Protein AF-A0A968USJ9-F1 (afdb_monomer_lite)

Structure (mmCIF, N/CA/C/O backbone):
data_AF-A0A968USJ9-F1
#
_entry.id   AF-A0A968USJ9-F1
#
loop_
_atom_site.group_PDB
_atom_site.id
_atom_site.type_symbol
_atom_site.label_atom_id
_atom_site.label_alt_id
_atom_site.label_comp_id
_atom_site.label_asym_id
_atom_site.label_entity_id
_atom_site.label_seq_id
_atom_site.pdbx_PDB_ins_code
_atom_site.Cartn_x
_atom_site.Cartn_y
_atom_site.Cartn_z
_atom_site.occupancy
_atom_site.B_iso_or_equiv
_atom_site.auth_seq_id
_atom_site.auth_comp_id
_atom_site.auth_asym_id
_atom_site.auth_atom_id
_atom_site.pdbx_PDB_model_num
ATOM 1 N N . MET A 1 1 ? -4.074 -6.591 27.592 1.00 76.00 1 MET A N 1
ATOM 2 C CA . MET A 1 1 ? -3.855 -5.345 26.827 1.00 76.00 1 MET A CA 1
ATOM 3 C C . MET A 1 1 ? -5.029 -5.164 25.890 1.00 76.00 1 MET A C 1
ATOM 5 O O . MET A 1 1 ? -5.518 -6.162 25.374 1.00 76.00 1 MET A O 1
ATOM 9 N N . GLU A 1 2 ? -5.505 -3.936 25.722 1.00 90.81 2 GLU A N 1
ATOM 10 C CA . GLU A 1 2 ? -6.519 -3.633 24.711 1.00 90.81 2 GLU A CA 1
ATOM 11 C C . GLU A 1 2 ? -5.919 -3.808 23.305 1.00 90.81 2 GLU A C 1
ATOM 13 O O . GLU A 1 2 ? -4.733 -3.535 23.104 1.00 90.81 2 GLU A O 1
ATOM 18 N N . LYS A 1 3 ? -6.712 -4.312 22.350 1.00 96.62 3 LYS A N 1
ATOM 19 C CA . LYS A 1 3 ? -6.278 -4.470 20.955 1.00 96.62 3 LYS A CA 1
ATOM 20 C C . LYS A 1 3 ? -6.063 -3.102 20.308 1.00 96.62 3 LYS A C 1
ATOM 22 O O . LYS A 1 3 ? -6.884 -2.206 20.495 1.00 96.62 3 LYS A O 1
ATOM 27 N N . THR A 1 4 ? -5.025 -2.965 19.485 1.00 98.25 4 THR A N 1
ATOM 28 C CA . THR A 1 4 ? -4.884 -1.793 18.606 1.00 98.25 4 THR A CA 1
ATOM 29 C C . THR A 1 4 ? -5.975 -1.787 17.534 1.00 98.25 4 THR A C 1
ATOM 31 O O . THR A 1 4 ? -6.552 -2.826 17.207 1.00 98.25 4 THR A O 1
ATOM 34 N N . GLU A 1 5 ? -6.227 -0.634 16.914 1.00 98.69 5 GLU A N 1
ATOM 35 C CA . GLU A 1 5 ? -7.203 -0.531 15.819 1.00 98.69 5 GLU A CA 1
ATOM 36 C C . GLU A 1 5 ? -6.822 -1.409 14.617 1.00 98.69 5 GLU A C 1
ATOM 38 O O . GLU A 1 5 ? -7.691 -1.980 13.959 1.00 98.69 5 GLU A O 1
ATOM 43 N N . LYS A 1 6 ? -5.520 -1.618 14.376 1.00 98.25 6 LYS A N 1
ATOM 44 C CA . LYS A 1 6 ? -5.034 -2.574 13.375 1.00 98.25 6 LYS A CA 1
ATOM 45 C C . LYS A 1 6 ? -5.327 -4.022 13.753 1.00 98.25 6 LYS A C 1
ATOM 47 O O . LYS A 1 6 ? -5.731 -4.800 12.896 1.00 98.25 6 LYS A O 1
ATOM 52 N N . GLN A 1 7 ? -5.168 -4.392 15.022 1.00 98.50 7 GLN A N 1
ATOM 53 C CA . GLN A 1 7 ? -5.525 -5.733 15.491 1.00 98.50 7 GLN A CA 1
ATOM 54 C C . GLN A 1 7 ? -7.037 -5.983 15.400 1.00 98.50 7 GLN A C 1
ATOM 56 O O . GLN A 1 7 ? -7.432 -7.074 14.996 1.00 98.50 7 GLN A O 1
ATOM 61 N N . LYS A 1 8 ? -7.876 -4.983 15.709 1.00 98.56 8 LYS A N 1
ATOM 62 C CA . LYS A 1 8 ? -9.337 -5.049 15.515 1.00 98.56 8 LYS A CA 1
ATOM 63 C C . LYS A 1 8 ? -9.691 -5.234 14.034 1.00 98.56 8 LYS A C 1
ATOM 65 O O . LYS A 1 8 ? -10.413 -6.167 13.699 1.00 98.56 8 LYS A O 1
ATOM 70 N N . MET A 1 9 ? -9.093 -4.431 13.145 1.00 98.31 9 MET A N 1
ATOM 71 C CA . MET A 1 9 ? -9.256 -4.548 11.687 1.00 98.31 9 MET A CA 1
ATOM 72 C C . MET A 1 9 ? -8.915 -5.956 11.178 1.00 98.31 9 MET A C 1
ATOM 74 O O . MET A 1 9 ? -9.694 -6.547 10.435 1.00 98.31 9 MET A O 1
ATOM 78 N N . LEU A 1 10 ? -7.771 -6.512 11.591 1.00 98.06 10 LEU A N 1
ATOM 79 C CA . LEU A 1 10 ? -7.332 -7.851 11.176 1.00 98.06 10 LEU A CA 1
ATOM 80 C C . LEU A 1 10 ? -8.188 -8.977 11.772 1.00 98.06 10 LEU A C 1
ATOM 82 O O . LEU A 1 10 ? -8.277 -10.049 11.182 1.00 98.06 10 LEU A O 1
ATOM 86 N N . ALA A 1 11 ? -8.826 -8.738 12.918 1.00 98.12 11 ALA A N 1
ATOM 87 C CA . ALA A 1 11 ? -9.762 -9.668 13.544 1.00 98.12 11 ALA A CA 1
ATOM 88 C C . ALA A 1 11 ? -11.199 -9.561 12.988 1.00 98.12 11 ALA A C 1
ATOM 90 O O . ALA A 1 11 ? -12.065 -10.315 13.425 1.00 98.12 11 ALA A O 1
ATOM 91 N N . GLY A 1 12 ? -11.468 -8.637 12.054 1.00 97.88 12 GLY A N 1
ATOM 92 C CA . GLY A 1 12 ? -12.814 -8.385 11.524 1.00 97.88 12 GLY A CA 1
ATOM 93 C C . GLY A 1 12 ? -13.753 -7.669 12.505 1.00 97.88 12 GLY A C 1
ATOM 94 O O . GLY A 1 12 ? -14.967 -7.675 12.319 1.00 97.88 12 GLY A O 1
ATOM 95 N N . GLU A 1 13 ? -13.208 -7.061 13.557 1.00 98.31 13 GLU A N 1
ATOM 96 C CA 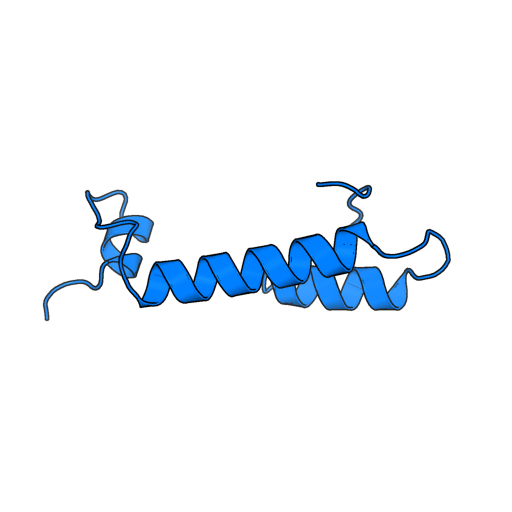. GLU A 1 13 ? -13.961 -6.296 14.551 1.00 98.31 13 GLU A CA 1
ATOM 97 C C . GLU A 1 13 ? -14.182 -4.853 14.076 1.00 98.31 13 GLU A C 1
ATOM 99 O O . GLU A 1 13 ? -13.468 -4.351 13.207 1.00 98.31 13 GLU A O 1
ATOM 104 N N . LEU A 1 14 ? -15.146 -4.145 14.676 1.00 98.31 14 LEU A N 1
ATOM 105 C CA . LEU A 1 14 ? -15.281 -2.704 14.457 1.00 98.31 14 LEU A CA 1
ATOM 106 C C . LEU A 1 14 ? -14.005 -1.985 14.914 1.00 98.31 14 LEU A C 1
ATOM 108 O O . LEU A 1 14 ? -13.533 -2.182 16.034 1.00 98.31 14 LEU A O 1
ATOM 112 N N . TYR A 1 15 ? -13.475 -1.130 14.045 1.00 98.38 15 TYR A N 1
ATOM 113 C CA . TYR A 1 15 ? -12.248 -0.377 14.279 1.00 98.38 15 TYR A CA 1
ATOM 114 C C . TYR A 1 15 ? -12.377 1.061 13.767 1.00 98.38 15 TYR A C 1
ATOM 116 O O . TYR A 1 15 ? -13.135 1.362 12.839 1.00 98.38 15 TYR A O 1
ATOM 124 N N . LEU A 1 16 ? -11.597 1.971 14.343 1.00 98.38 16 LEU A N 1
ATOM 125 C CA . LEU A 1 16 ? -11.496 3.356 13.918 1.00 98.38 16 LEU A CA 1
ATOM 126 C C . LEU A 1 16 ? -10.546 3.463 12.724 1.00 98.38 16 LEU A C 1
ATOM 128 O O . LEU A 1 16 ? -9.336 3.625 12.866 1.00 98.38 16 LEU A O 1
ATOM 132 N N . ALA A 1 17 ? -11.092 3.473 11.508 1.00 97.88 17 ALA A N 1
ATOM 133 C CA . ALA A 1 17 ? -10.288 3.622 10.292 1.00 97.88 17 ALA A CA 1
ATOM 134 C C . ALA A 1 17 ? -9.445 4.917 10.260 1.00 97.88 17 ALA A C 1
ATOM 136 O O . ALA A 1 17 ? -8.441 4.992 9.545 1.00 97.88 17 ALA A O 1
ATOM 137 N N . ALA A 1 18 ? -9.834 5.944 11.021 1.00 97.94 18 ALA A N 1
ATOM 138 C CA . ALA A 1 18 ? -9.109 7.205 11.151 1.00 97.94 18 ALA A CA 1
ATOM 139 C C . ALA A 1 18 ? -7.929 7.163 12.144 1.00 97.94 18 ALA A C 1
ATOM 141 O O . ALA A 1 18 ? -7.284 8.201 12.326 1.00 97.94 18 ALA A O 1
ATOM 142 N N . ASP A 1 19 ? -7.645 6.010 12.750 1.00 98.62 19 ASP A N 1
ATOM 143 C CA . ASP A 1 19 ? -6.497 5.792 13.625 1.00 98.62 19 ASP A CA 1
ATOM 144 C C . ASP A 1 19 ? -5.161 6.189 12.968 1.00 98.62 19 ASP A C 1
ATOM 146 O O . ASP A 1 19 ? -4.995 6.139 11.742 1.00 98.62 19 ASP A O 1
ATOM 150 N N . ALA A 1 20 ? -4.206 6.624 13.791 1.00 98.44 20 ALA A N 1
ATOM 151 C CA . ALA A 1 20 ? -2.925 7.141 13.333 1.00 98.44 20 ALA A CA 1
ATOM 152 C C . ALA A 1 20 ? -2.053 6.068 12.658 1.00 98.44 20 ALA A C 1
ATOM 154 O O . ALA A 1 20 ? -1.393 6.380 11.666 1.00 98.44 20 ALA A O 1
ATOM 155 N N . GLU A 1 21 ? -2.051 4.824 13.148 1.00 98.44 21 GLU A N 1
ATOM 156 C CA . GLU A 1 21 ? -1.323 3.711 12.525 1.00 98.44 21 GLU A CA 1
ATOM 157 C C . GLU A 1 21 ? -1.900 3.409 11.143 1.00 98.44 21 GLU A C 1
ATOM 159 O O . GLU A 1 21 ? -1.190 3.481 10.138 1.00 98.44 21 GLU A O 1
ATOM 164 N N . LEU A 1 22 ? -3.216 3.210 11.068 1.00 98.62 22 LEU A N 1
ATOM 165 C CA . LEU A 1 22 ? -3.899 2.896 9.813 1.00 98.62 22 LEU A CA 1
ATOM 166 C C . LEU A 1 22 ? -3.801 4.034 8.786 1.00 98.62 22 LEU A C 1
ATOM 168 O O . LEU A 1 22 ? -3.700 3.789 7.581 1.00 98.62 22 LEU A O 1
ATOM 172 N N . LYS A 1 23 ? -3.803 5.297 9.232 1.00 98.62 23 LYS A N 1
ATOM 173 C CA . LYS A 1 23 ? -3.546 6.454 8.360 1.00 98.62 23 LYS A CA 1
ATOM 174 C C . LYS A 1 23 ? -2.135 6.426 7.777 1.00 98.62 23 LYS A C 1
ATOM 176 O O . LYS A 1 23 ? -2.002 6.640 6.570 1.00 98.62 23 LYS A O 1
ATOM 181 N N . ARG A 1 24 ? -1.103 6.177 8.593 1.00 98.62 24 ARG A N 1
ATOM 182 C CA . ARG A 1 24 ? 0.291 6.092 8.120 1.00 98.62 24 ARG A CA 1
ATOM 183 C C . ARG A 1 24 ? 0.458 4.964 7.105 1.00 98.62 24 ARG A C 1
ATOM 185 O O . ARG A 1 24 ? 1.022 5.206 6.036 1.00 98.62 24 ARG A O 1
ATOM 192 N N . ASP A 1 25 ? -0.107 3.793 7.391 1.00 98.31 25 ASP A N 1
ATOM 193 C CA . ASP A 1 25 ? -0.056 2.625 6.506 1.00 98.31 25 ASP A CA 1
ATOM 194 C C . ASP A 1 25 ? -0.711 2.927 5.150 1.00 98.31 25 ASP A C 1
ATOM 196 O O . ASP A 1 25 ? -0.094 2.745 4.097 1.00 98.31 25 ASP A O 1
ATOM 200 N N . ARG A 1 26 ? -1.919 3.513 5.148 1.00 98.44 26 ARG A N 1
ATOM 201 C CA . ARG A 1 26 ? -2.593 3.924 3.902 1.00 98.44 26 ARG A CA 1
ATOM 202 C C . ARG A 1 26 ? -1.825 4.989 3.130 1.00 98.44 26 ARG A C 1
ATOM 204 O O . ARG A 1 26 ? -1.805 4.960 1.902 1.00 98.44 26 ARG A O 1
ATOM 211 N N . GLN A 1 27 ? -1.226 5.962 3.814 1.00 98.62 27 GLN A N 1
ATOM 212 C CA . GLN A 1 27 ? -0.422 6.990 3.152 1.00 98.62 27 GLN A CA 1
ATOM 213 C C . GLN A 1 27 ? 0.822 6.390 2.494 1.00 98.62 27 GLN A C 1
ATOM 215 O O . GLN A 1 27 ? 1.160 6.790 1.381 1.00 98.62 27 GLN A O 1
ATOM 220 N N . ARG A 1 28 ? 1.481 5.427 3.151 1.00 98.56 28 ARG A N 1
ATOM 221 C CA . ARG A 1 28 ? 2.600 4.677 2.573 1.00 98.56 28 ARG A CA 1
ATOM 222 C C . ARG A 1 28 ? 2.160 3.911 1.328 1.00 98.56 28 ARG A C 1
ATOM 224 O O . ARG A 1 28 ? 2.753 4.125 0.276 1.00 98.56 28 ARG A O 1
ATOM 231 N N . ALA A 1 29 ? 1.092 3.119 1.425 1.00 98.56 29 ALA A N 1
ATOM 232 C CA . ALA A 1 29 ? 0.561 2.359 0.294 1.00 98.56 29 ALA A CA 1
ATOM 233 C C . ALA A 1 29 ? 0.228 3.274 -0.898 1.00 98.56 29 ALA A C 1
ATOM 235 O O . ALA A 1 29 ? 0.738 3.072 -1.991 1.00 98.56 29 ALA A O 1
ATOM 236 N N . ARG A 1 30 ? -0.501 4.377 -0.669 1.00 98.56 30 ARG A N 1
ATOM 237 C CA . ARG A 1 30 ? -0.828 5.364 -1.718 1.00 98.56 30 ARG A CA 1
ATOM 238 C C . ARG A 1 30 ? 0.396 6.009 -2.367 1.00 98.56 30 ARG A C 1
ATOM 240 O O . ARG A 1 30 ? 0.335 6.387 -3.533 1.00 98.56 30 ARG A O 1
ATOM 247 N N . ARG A 1 31 ? 1.489 6.223 -1.626 1.00 98.69 31 ARG A N 1
ATOM 248 C CA . ARG A 1 31 ? 2.740 6.728 -2.218 1.00 98.69 31 ARG A CA 1
ATOM 249 C C . ARG A 1 31 ? 3.351 5.688 -3.151 1.00 98.69 31 ARG A C 1
ATOM 251 O O . ARG A 1 31 ? 3.653 6.042 -4.281 1.00 98.69 31 ARG A O 1
ATOM 258 N N . LEU A 1 32 ? 3.462 4.439 -2.705 1.00 98.56 32 LEU A N 1
ATOM 259 C CA . LEU A 1 32 ? 4.030 3.349 -3.500 1.00 98.56 32 LEU A CA 1
ATOM 260 C C . LEU A 1 32 ? 3.187 3.044 -4.742 1.00 98.56 32 LEU A C 1
ATOM 262 O O . LEU A 1 32 ? 3.740 2.989 -5.831 1.00 98.56 32 LEU A O 1
ATOM 266 N N . THR A 1 33 ? 1.857 2.969 -4.622 1.00 98.56 33 THR A N 1
ATOM 267 C CA . THR A 1 33 ? 0.959 2.801 -5.778 1.00 98.56 33 THR A CA 1
ATOM 268 C C . THR A 1 33 ? 1.138 3.922 -6.799 1.00 98.56 33 THR A C 1
ATOM 270 O O . THR A 1 33 ? 1.242 3.660 -7.989 1.00 98.56 33 THR A O 1
ATOM 273 N N . ARG A 1 34 ? 1.249 5.184 -6.359 1.00 98.44 34 ARG A N 1
ATOM 274 C CA . ARG A 1 34 ? 1.502 6.305 -7.283 1.00 98.44 34 ARG A CA 1
ATOM 275 C C . ARG A 1 34 ? 2.868 6.222 -7.959 1.00 98.44 34 ARG A C 1
ATOM 277 O O . ARG A 1 34 ? 2.959 6.566 -9.132 1.00 98.44 34 ARG A O 1
ATOM 284 N N . LEU A 1 35 ? 3.900 5.783 -7.236 1.00 98.12 35 LEU A N 1
ATOM 285 C CA . LEU A 1 35 ? 5.223 5.557 -7.818 1.00 98.12 35 LEU A CA 1
ATOM 286 C C . LEU A 1 35 ? 5.153 4.454 -8.874 1.00 98.12 35 LEU A C 1
ATOM 288 O O . LEU A 1 35 ? 5.589 4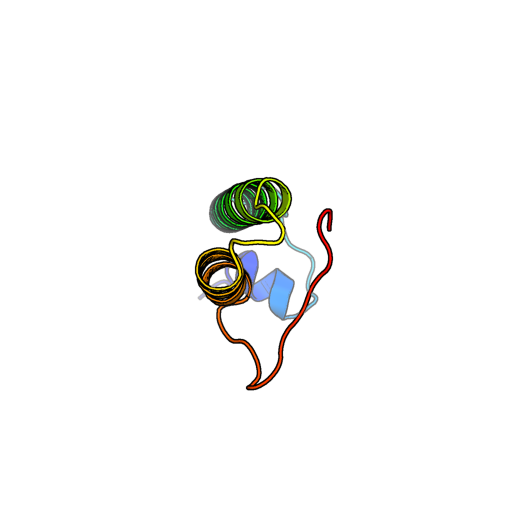.681 -9.994 1.00 98.12 35 LEU A O 1
ATOM 292 N N . TYR A 1 36 ? 4.519 3.321 -8.558 1.00 98.06 36 TYR A N 1
ATOM 293 C CA . TYR A 1 36 ? 4.334 2.220 -9.502 1.00 98.06 36 TYR A CA 1
ATOM 294 C C . TYR A 1 36 ? 3.562 2.647 -10.749 1.00 98.06 36 TYR A C 1
ATOM 296 O O . TYR A 1 36 ? 4.011 2.415 -11.868 1.00 98.06 36 TYR A O 1
ATOM 304 N N . ASN A 1 37 ? 2.439 3.344 -10.555 1.00 98.12 37 ASN A N 1
ATOM 305 C CA . ASN A 1 37 ? 1.587 3.816 -11.642 1.00 98.12 37 ASN A CA 1
ATOM 306 C C . ASN A 1 37 ? 2.280 4.850 -12.547 1.00 98.12 37 ASN A C 1
ATOM 308 O O . ASN A 1 37 ? 1.776 5.138 -13.626 1.00 98.12 37 ASN A O 1
ATOM 312 N N . SER A 1 38 ? 3.415 5.409 -12.111 1.00 97.56 38 SER A N 1
ATOM 313 C CA . SER A 1 38 ? 4.231 6.346 -12.891 1.00 97.56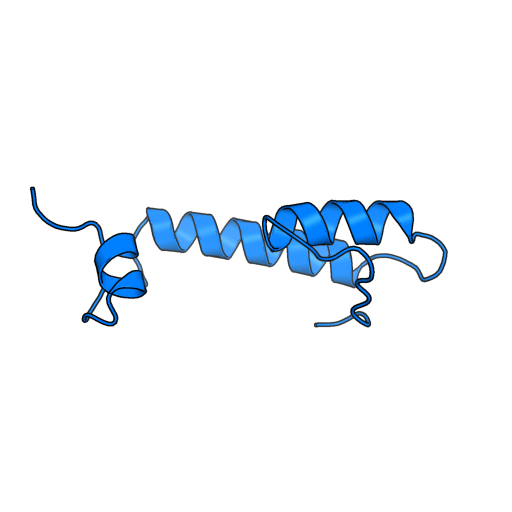 38 SER A CA 1
ATOM 314 C C . SER A 1 38 ? 5.437 5.685 -13.575 1.00 97.56 38 SER A C 1
ATOM 316 O O . SER A 1 38 ? 6.193 6.388 -14.240 1.00 97.56 38 SER A O 1
ATOM 318 N N . THR A 1 39 ? 5.646 4.374 -13.402 1.00 97.25 39 THR A N 1
ATOM 319 C CA . THR A 1 39 ? 6.746 3.640 -14.055 1.00 97.25 39 THR A CA 1
ATOM 320 C C . THR A 1 39 ? 6.461 3.379 -15.530 1.00 97.25 39 THR A C 1
ATOM 322 O O . THR A 1 39 ? 5.313 3.199 -15.946 1.00 97.25 39 THR A O 1
ATOM 325 N N . ARG A 1 40 ? 7.520 3.295 -16.328 1.00 95.44 40 ARG A N 1
ATOM 326 C CA . ARG A 1 40 ? 7.466 2.970 -17.755 1.00 95.44 40 ARG A CA 1
ATOM 327 C C . ARG A 1 40 ? 7.567 1.461 -17.987 1.00 95.44 40 ARG A C 1
ATOM 329 O O . ARG A 1 40 ? 7.937 0.694 -17.101 1.00 95.44 40 ARG A O 1
ATOM 336 N N . GLU A 1 41 ? 7.187 1.031 -19.185 1.00 91.19 41 GLU A N 1
ATOM 337 C CA . GLU A 1 41 ? 7.237 -0.376 -19.613 1.00 91.19 41 GLU A CA 1
ATOM 338 C C . GLU A 1 41 ? 8.666 -0.949 -19.643 1.00 91.19 41 GLU A C 1
ATOM 340 O O . GLU A 1 41 ? 8.857 -2.143 -19.429 1.00 91.19 41 GLU A O 1
ATOM 345 N N . ASP A 1 42 ? 9.678 -0.095 -19.817 1.00 94.81 42 ASP A N 1
ATOM 346 C CA . ASP A 1 42 ? 11.102 -0.439 -19.831 1.00 94.81 42 ASP A CA 1
ATOM 347 C C . ASP A 1 42 ? 11.763 -0.431 -18.435 1.00 94.81 42 ASP A C 1
ATOM 349 O O . ASP A 1 42 ? 12.982 -0.561 -18.331 1.00 94.81 42 ASP A O 1
ATOM 353 N N . GLU A 1 43 ? 10.979 -0.348 -17.349 1.00 95.31 43 GLU A N 1
ATOM 354 C CA . GLU A 1 43 ? 11.464 -0.275 -15.957 1.00 95.31 43 GLU A CA 1
ATOM 355 C C . GLU A 1 43 ? 11.055 -1.488 -15.077 1.00 95.31 43 GLU A C 1
ATOM 357 O O . GLU A 1 43 ? 10.577 -1.320 -13.946 1.00 95.31 43 GLU A O 1
ATOM 362 N N . PRO A 1 44 ? 11.249 -2.749 -15.519 1.00 93.56 44 PRO A N 1
ATOM 363 C CA . PRO A 1 44 ? 10.745 -3.925 -14.801 1.00 93.56 44 PRO A CA 1
ATOM 364 C C . PRO A 1 44 ? 11.383 -4.110 -13.416 1.00 93.56 44 PRO A C 1
ATOM 366 O O . PRO A 1 44 ? 10.725 -4.553 -12.473 1.00 93.56 44 PRO A O 1
ATOM 369 N N . SER A 1 45 ? 12.658 -3.742 -13.254 1.00 94.38 45 SER A N 1
ATOM 370 C CA . SER A 1 45 ? 13.348 -3.849 -11.964 1.00 94.38 45 SER A CA 1
ATOM 371 C C . SER A 1 45 ? 12.790 -2.886 -10.918 1.00 94.38 45 SER A C 1
ATOM 373 O O . SER A 1 45 ? 12.712 -3.245 -9.743 1.00 94.38 45 SER A O 1
ATOM 375 N N . ASP A 1 46 ? 12.391 -1.679 -11.318 1.00 95.38 46 ASP A N 1
ATOM 376 C CA . ASP A 1 46 ? 11.828 -0.698 -10.389 1.00 95.38 46 ASP A CA 1
ATOM 377 C C . ASP A 1 46 ? 10.368 -1.018 -10.068 1.00 95.38 46 ASP A C 1
ATOM 379 O O . ASP A 1 46 ? 9.981 -0.967 -8.897 1.00 95.38 46 ASP A O 1
ATOM 383 N N . ARG A 1 47 ? 9.600 -1.497 -11.058 1.00 95.81 47 ARG A N 1
ATOM 384 C CA . ARG A 1 47 ? 8.275 -2.097 -10.842 1.00 95.81 47 ARG A CA 1
ATOM 385 C C . ARG A 1 47 ? 8.323 -3.184 -9.765 1.00 95.81 47 ARG A C 1
ATOM 387 O O . ARG A 1 47 ? 7.562 -3.120 -8.797 1.00 95.81 47 ARG A O 1
ATOM 394 N N . LEU A 1 48 ? 9.248 -4.140 -9.887 1.00 94.94 48 LEU A N 1
ATOM 395 C CA . LEU A 1 48 ? 9.381 -5.239 -8.928 1.00 94.94 48 LEU A CA 1
ATOM 396 C C . LEU A 1 48 ? 9.721 -4.742 -7.516 1.00 94.94 48 LEU A C 1
ATOM 398 O O . LEU A 1 48 ? 9.092 -5.180 -6.554 1.00 94.94 48 LEU A O 1
ATOM 402 N N . LYS A 1 49 ? 10.670 -3.805 -7.376 1.00 95.69 49 LYS A N 1
ATOM 403 C CA . LYS A 1 49 ? 11.034 -3.233 -6.066 1.00 95.69 49 LYS A CA 1
ATOM 404 C C . LYS A 1 49 ? 9.837 -2.567 -5.390 1.00 95.69 49 LYS A C 1
ATOM 406 O O . LYS A 1 49 ? 9.578 -2.829 -4.217 1.00 95.69 49 LYS A O 1
ATOM 411 N N . ILE A 1 50 ? 9.098 -1.732 -6.124 1.00 97.44 50 ILE A N 1
ATOM 412 C CA . ILE A 1 50 ? 7.956 -0.990 -5.576 1.00 97.44 50 ILE A CA 1
ATOM 413 C C . ILE A 1 50 ? 6.837 -1.951 -5.154 1.00 97.44 50 ILE A C 1
ATOM 415 O O . ILE A 1 50 ? 6.249 -1.772 -4.088 1.00 97.44 50 ILE A O 1
ATOM 419 N N . ILE A 1 51 ? 6.557 -2.987 -5.950 1.00 96.75 51 ILE A N 1
ATOM 420 C CA . ILE A 1 51 ? 5.505 -3.974 -5.659 1.00 96.75 51 ILE A CA 1
ATOM 421 C C . ILE A 1 51 ? 5.872 -4.891 -4.495 1.00 96.75 51 ILE A C 1
ATOM 423 O O . ILE A 1 51 ? 5.039 -5.109 -3.611 1.00 96.75 51 ILE A O 1
ATOM 427 N N . ALA A 1 52 ? 7.12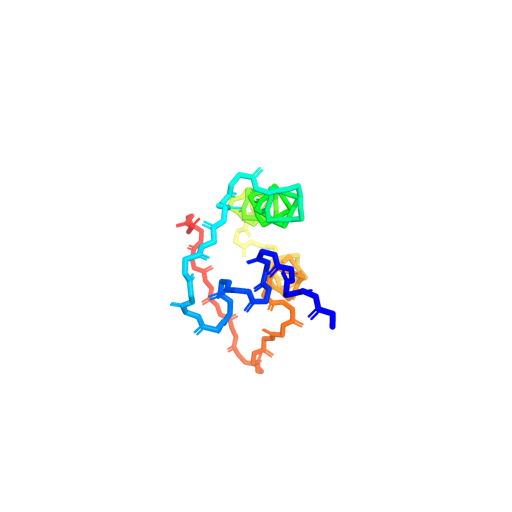3 -5.352 -4.430 1.00 96.12 52 ALA A N 1
ATOM 428 C CA . ALA A 1 52 ? 7.626 -6.086 -3.274 1.00 96.12 52 ALA A CA 1
ATOM 429 C C . ALA A 1 52 ? 7.523 -5.240 -1.996 1.00 96.12 52 ALA A C 1
ATOM 431 O O . ALA A 1 52 ? 7.079 -5.729 -0.957 1.00 96.12 52 ALA A O 1
ATOM 432 N N . GLU A 1 53 ? 7.849 -3.947 -2.077 1.00 97.31 53 GLU A N 1
ATOM 433 C CA . GLU A 1 53 ? 7.718 -3.031 -0.948 1.00 97.31 53 GLU A CA 1
ATOM 434 C C . GLU A 1 53 ? 6.242 -2.764 -0.560 1.00 97.31 53 GLU A C 1
ATOM 436 O O . GLU A 1 53 ? 5.922 -2.631 0.632 1.00 97.31 53 GLU A O 1
ATOM 441 N N . LEU A 1 54 ? 5.340 -2.661 -1.541 1.00 97.81 54 LEU A N 1
ATOM 442 C CA . LEU A 1 54 ? 3.920 -2.379 -1.323 1.00 97.81 54 LEU A CA 1
ATOM 443 C C . LEU A 1 54 ? 3.204 -3.544 -0.635 1.00 97.81 54 LEU A C 1
ATOM 445 O O . LEU A 1 54 ? 2.510 -3.311 0.356 1.00 97.81 54 LEU A O 1
ATOM 449 N N . PHE A 1 55 ? 3.375 -4.769 -1.138 1.00 96.25 55 PHE A N 1
ATOM 450 C CA . PHE A 1 55 ? 2.689 -5.951 -0.605 1.00 96.25 55 PHE A CA 1
ATOM 451 C C . PHE A 1 55 ? 3.443 -6.641 0.534 1.00 96.25 55 PHE A C 1
ATOM 453 O O . PHE A 1 55 ? 2.854 -7.435 1.264 1.00 96.25 55 PHE A O 1
ATOM 460 N N . GLY A 1 56 ? 4.732 -6.344 0.713 1.00 95.56 56 GLY A N 1
ATOM 461 C CA . GLY A 1 56 ? 5.592 -6.945 1.736 1.00 95.56 56 GLY A CA 1
ATOM 462 C C . GLY A 1 56 ? 6.123 -8.334 1.369 1.00 95.56 56 GLY A C 1
ATOM 463 O O . GLY A 1 56 ? 7.211 -8.695 1.810 1.00 95.56 56 GLY A O 1
ATOM 464 N N . ALA A 1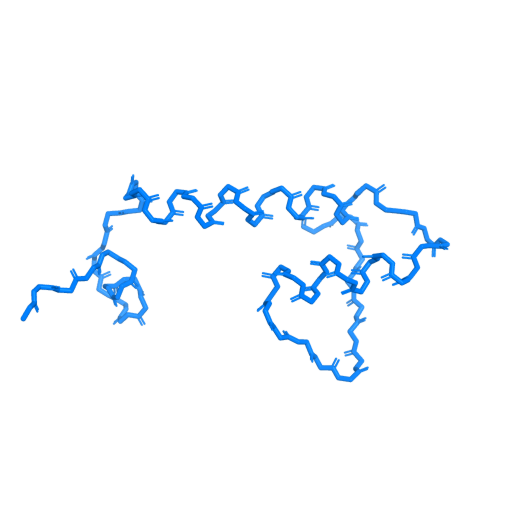 57 ? 5.402 -9.091 0.543 1.00 92.44 57 ALA A N 1
ATOM 465 C CA . ALA A 1 57 ? 5.861 -10.328 -0.077 1.00 92.44 57 ALA A CA 1
ATOM 466 C C . ALA A 1 57 ? 5.200 -10.500 -1.450 1.00 92.44 57 ALA A C 1
ATOM 468 O O . ALA A 1 57 ? 4.046 -10.119 -1.645 1.00 92.44 57 ALA A O 1
ATOM 469 N N . VAL A 1 58 ? 5.937 -11.078 -2.394 1.00 94.81 58 VAL A N 1
ATOM 470 C CA . VAL A 1 58 ? 5.477 -11.365 -3.759 1.00 94.81 58 VAL A CA 1
ATOM 471 C C . VAL A 1 58 ? 5.919 -12.771 -4.153 1.00 94.81 58 VAL A C 1
ATOM 473 O O . VAL A 1 58 ? 6.901 -13.281 -3.612 1.00 94.81 58 VAL A O 1
ATOM 476 N N . GLY A 1 59 ? 5.179 -13.411 -5.058 1.00 92.00 59 GLY A N 1
ATOM 477 C CA . GLY A 1 59 ? 5.556 -14.715 -5.607 1.00 92.00 59 GLY A CA 1
ATOM 478 C C . GLY A 1 59 ? 6.721 -14.626 -6.597 1.00 92.00 59 GLY A C 1
ATOM 479 O O . GLY A 1 59 ? 7.156 -13.536 -6.964 1.00 92.00 59 GLY A O 1
ATOM 480 N N . GLU A 1 60 ? 7.194 -15.785 -7.063 1.00 88.81 60 GLU A N 1
ATOM 481 C CA . GLU A 1 60 ? 8.279 -15.891 -8.058 1.00 88.81 60 GLU A CA 1
ATOM 482 C C . GLU A 1 60 ? 7.944 -15.195 -9.384 1.00 88.81 60 GLU A C 1
ATOM 484 O O . GLU A 1 60 ? 8.826 -14.679 -10.063 1.00 88.81 60 GLU A O 1
ATOM 489 N N . THR A 1 61 ? 6.663 -15.170 -9.754 1.00 88.31 61 THR A N 1
ATOM 490 C CA . THR A 1 61 ? 6.152 -14.463 -10.930 1.00 88.31 61 THR A CA 1
ATOM 491 C C . THR A 1 61 ? 5.057 -13.505 -10.485 1.00 88.31 61 THR A C 1
ATOM 493 O O . THR A 1 61 ? 4.064 -13.924 -9.889 1.00 88.31 61 THR A O 1
ATOM 496 N N . ILE A 1 62 ? 5.249 -12.214 -10.751 1.00 91.25 62 ILE A N 1
ATOM 497 C CA . ILE A 1 62 ? 4.289 -11.159 -10.438 1.00 91.25 62 ILE A CA 1
ATOM 498 C C . ILE A 1 62 ? 4.310 -10.112 -11.546 1.00 91.25 62 ILE A C 1
ATOM 500 O O . ILE A 1 62 ? 5.365 -9.607 -11.923 1.00 91.25 62 ILE A O 1
ATOM 504 N N . GLU A 1 63 ? 3.128 -9.774 -12.038 1.00 90.56 63 GLU A N 1
ATOM 505 C CA . GLU A 1 63 ? 2.920 -8.706 -13.004 1.00 90.56 63 GLU A CA 1
ATOM 506 C C . GLU A 1 63 ? 1.598 -8.017 -12.675 1.00 90.56 63 GLU A C 1
ATOM 508 O O . GLU A 1 63 ? 0.600 -8.674 -12.369 1.00 90.56 63 GLU A O 1
ATOM 513 N N . ILE A 1 64 ? 1.615 -6.687 -12.664 1.00 94.12 64 ILE A N 1
ATOM 514 C CA . ILE A 1 64 ? 0.441 -5.845 -12.452 1.00 94.12 64 ILE A CA 1
ATOM 515 C C . ILE A 1 64 ? 0.521 -4.744 -13.493 1.00 94.12 64 ILE A C 1
ATOM 517 O O . ILE A 1 64 ? 1.543 -4.075 -13.595 1.00 94.12 64 ILE A O 1
ATOM 521 N N . GLU A 1 65 ? -0.544 -4.548 -14.259 1.00 93.75 65 GLU A N 1
ATOM 522 C CA . GLU A 1 65 ? -0.562 -3.503 -15.277 1.00 93.75 65 GLU A CA 1
ATOM 523 C C . GLU A 1 65 ? -0.874 -2.142 -14.633 1.00 93.75 65 GLU A C 1
ATOM 525 O O . GLU A 1 65 ? -1.919 -2.000 -13.989 1.00 93.75 65 GLU A O 1
ATOM 530 N N . PRO A 1 66 ? -0.000 -1.126 -14.766 1.00 94.19 66 PRO A N 1
ATOM 531 C CA . PRO A 1 66 ? -0.345 0.240 -14.402 1.00 94.19 66 PRO A CA 1
ATOM 532 C C . PRO A 1 66 ? -1.487 0.812 -15.270 1.00 94.19 66 PRO A C 1
ATOM 534 O O . PRO A 1 66 ? -1.474 0.626 -16.485 1.00 94.19 66 PRO A O 1
ATOM 537 N N . PRO A 1 67 ? -2.411 1.619 -14.713 1.00 95.31 67 PRO A N 1
ATOM 538 C CA . PRO A 1 67 ? -2.572 1.921 -13.295 1.00 95.31 67 PRO A CA 1
ATOM 539 C C . PRO A 1 67 ? -3.446 0.887 -12.560 1.00 95.31 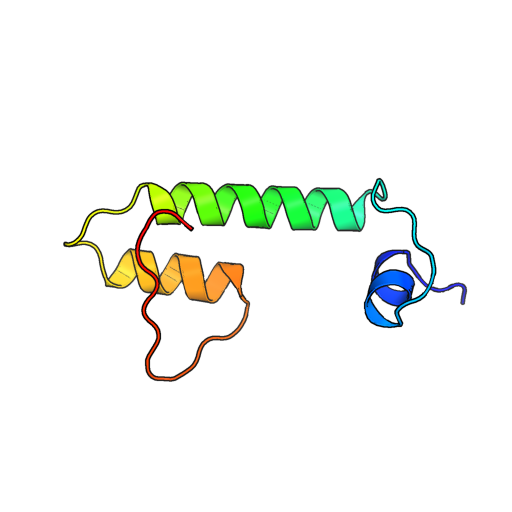67 PRO A C 1
ATOM 541 O O . PRO A 1 67 ? -4.424 0.389 -13.116 1.00 95.31 67 PRO A O 1
ATOM 544 N N . PHE A 1 68 ? -3.162 0.675 -11.269 1.00 92.94 68 PHE A N 1
ATOM 545 C CA . PHE A 1 68 ? -4.000 -0.094 -10.333 1.00 92.94 68 PHE A CA 1
ATOM 546 C C . PHE A 1 68 ? -4.280 0.662 -9.022 1.00 92.94 68 PHE A C 1
ATOM 548 O O . PHE A 1 68 ? -3.625 1.712 -8.779 1.00 92.94 68 PHE A O 1
#

pLDDT: mean 96.11, std 3.6, range [76.0, 98.69]

Sequence (68 aa):
MEKTEKQKMLAGELYLAADAELKRDRQRARRLTRLYNSTREDEPSDRLKIIAELFGAVGETIEIEPPF

Secondary structure (DSSP, 8-state):
-PPPHHHHHHTT----TT-HHHHHHHHHHHHHHHHHHT--TT-HHHHHHHHHHHHS---SS---PSP-

Foldseek 3Di:
DDDALVRCVVVVHDHDCPDPVNVVLVVLLVVLLVVLLPDDPVPVVVNVVSVCVNVVHDDPDDDDDHND

Radius of gyration: 15.08 Å; chains: 1; bounding box: 29×23×47 Å